Protein AF-K2B3F8-F1 (afdb_monomer)

Foldseek 3Di:
DVVVVVVVCCVVLHPPQKKKKKKKAKALDLVVSVVVLVVVCVVLDDPQKDKDKAWQPCQDDPSIGIIMIMIIGSDDDPVNVVSVVVVVVDPRMDMDIRDPDSD

Secondary structure (DSSP, 8-state):
-HHHHHHHHHHTT-TTTSEEEEEEEEESSHHHHHHHHHHHHHHH--TTEEEEEEEEEEEEETTEEEEEEEEEESS--HHHHHHHHHHTTSTTEEEEES-S---

Radius of gyration: 14.38 Å; Cα contacts (8 Å, |Δi|>4): 153; chains: 1; bounding box: 37×31×35 Å

Sequence (103 aa):
MYEQEITSRKRLNLPPFYKIIKLTYTDPDFEKAKQKAAEAHKKLESKGIEITSAPALISKKHSKYHYNLFIKAKEFDKEIFQRIKDMSADENIRVDIDPLITI

pLDDT: mean 84.64, std 8.16, range [41.91, 91.12]

Solvent-accessible surface area (backbone atoms only — not comparable to full-atom values): 5786 Å² total; per-residue (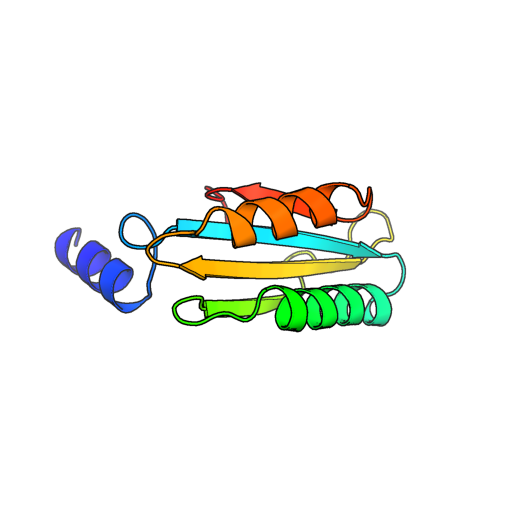Å²): 111,68,68,61,51,54,54,48,29,61,74,67,59,29,68,93,68,16,47,44,36,39,38,36,27,48,25,74,44,59,67,58,16,49,48,54,49,53,54,48,47,66,74,65,66,50,93,76,55,50,77,48,75,46,72,32,88,67,43,65,56,95,77,24,21,32,24,32,33,39,40,32,23,70,71,82,55,71,66,57,54,48,54,52,53,64,52,50,72,41,91,48,38,46,76,37,78,62,64,91,66,95,113

Nearest PDB structures (foldseek):
  7of6-assembly1_f  TM=6.615E-01  e=1.941E-02  Homo sapiens
  7of7-assembly1_f  TM=5.940E-01  e=7.020E-03  Homo sapiens
  7o9m-assembly1_f  TM=5.172E-01  e=3.718E-03  Homo sapiens
  3ce8-assembly1_A  TM=4.661E-01  e=7.972E-03  Shewanella baltica OS155
  8umr-assembly1_B  TM=4.407E-01  e=5.365E-02  synthetic construct

Structure (mmCIF, N/CA/C/O backbone):
data_AF-K2B3F8-F1
#
_entry.id   AF-K2B3F8-F1
#
loop_
_atom_site.group_PDB
_atom_site.id
_atom_site.type_symbol
_atom_site.label_atom_id
_atom_site.label_alt_id
_atom_site.label_comp_id
_atom_site.label_asym_id
_atom_site.label_entity_id
_atom_site.label_seq_id
_atom_site.pdbx_PDB_ins_code
_atom_site.Cartn_x
_atom_site.Cartn_y
_atom_site.Cartn_z
_atom_site.occupancy
_atom_site.B_iso_or_equiv
_atom_site.auth_seq_id
_atom_site.auth_comp_id
_atom_site.auth_asym_id
_atom_site.auth_atom_id
_atom_site.pdbx_PDB_model_num
ATOM 1 N N . MET A 1 1 ? -22.275 19.921 3.686 1.00 69.25 1 MET A N 1
ATOM 2 C CA . MET A 1 1 ? -21.195 19.499 2.765 1.00 69.25 1 MET A CA 1
ATOM 3 C C . MET A 1 1 ? -20.018 18.883 3.528 1.00 69.25 1 MET A C 1
ATOM 5 O O . MET A 1 1 ? -19.738 17.715 3.302 1.00 69.25 1 MET A O 1
ATOM 9 N N . TYR A 1 2 ? -19.419 19.581 4.504 1.00 82.00 2 TYR A N 1
ATOM 10 C CA . TYR A 1 2 ? -18.321 19.045 5.335 1.00 82.00 2 TYR A CA 1
ATOM 11 C C . TYR A 1 2 ? -18.683 17.773 6.131 1.00 82.00 2 TYR A C 1
ATOM 13 O O . TYR A 1 2 ? -17.970 16.776 6.083 1.00 82.00 2 TYR A O 1
ATOM 21 N N . GLU A 1 3 ? -19.832 17.746 6.809 1.00 84.75 3 GLU A N 1
ATOM 22 C CA . GLU A 1 3 ? -20.232 16.584 7.626 1.00 84.75 3 GLU A CA 1
ATOM 23 C C . GLU A 1 3 ? -20.460 15.308 6.798 1.00 84.75 3 GLU A C 1
ATOM 25 O O . GLU A 1 3 ? -20.142 14.199 7.236 1.00 84.75 3 GLU A O 1
ATOM 30 N N . GLN A 1 4 ? -20.963 15.460 5.570 1.00 86.06 4 GLN A N 1
ATOM 31 C CA . GLN A 1 4 ? -21.154 14.356 4.625 1.00 86.06 4 GLN A CA 1
ATOM 32 C C . GLN A 1 4 ? -19.809 13.804 4.139 1.00 86.06 4 GLN A C 1
ATOM 34 O O . GLN A 1 4 ? -19.630 12.587 4.051 1.00 86.06 4 GLN A O 1
ATOM 39 N N . GLU A 1 5 ? -18.848 14.689 3.873 1.00 88.19 5 GLU A N 1
ATOM 40 C CA . GLU A 1 5 ? -17.488 14.325 3.478 1.00 88.19 5 GLU A CA 1
ATOM 41 C C . GLU A 1 5 ? -16.757 13.582 4.609 1.00 88.19 5 GLU A C 1
ATOM 43 O O . GLU A 1 5 ? -16.215 12.498 4.390 1.00 88.19 5 GLU A O 1
ATOM 48 N N . ILE A 1 6 ? -16.811 14.100 5.840 1.00 87.62 6 ILE A N 1
ATOM 49 C CA . ILE A 1 6 ? -16.207 13.466 7.021 1.00 87.62 6 ILE A CA 1
ATOM 50 C C . ILE A 1 6 ? -16.827 12.095 7.302 1.00 87.62 6 ILE A C 1
ATOM 52 O O . ILE A 1 6 ? -16.108 11.122 7.547 1.00 87.62 6 ILE A O 1
ATOM 56 N N . THR A 1 7 ? -18.153 11.982 7.205 1.00 88.62 7 THR A N 1
ATOM 57 C CA . THR A 1 7 ? -18.851 10.700 7.373 1.00 88.62 7 THR A CA 1
ATOM 58 C C . THR A 1 7 ? -18.424 9.693 6.306 1.00 88.62 7 THR A C 1
ATOM 60 O O . THR A 1 7 ? -18.203 8.520 6.611 1.00 88.62 7 THR A O 1
ATOM 63 N N . SER A 1 8 ? -18.248 10.145 5.063 1.00 86.50 8 SER A N 1
ATOM 64 C CA . SER A 1 8 ? -17.788 9.297 3.958 1.00 86.50 8 SER A CA 1
ATOM 65 C C . SER A 1 8 ? -16.345 8.836 4.161 1.00 86.50 8 SER A C 1
ATOM 67 O O . SER A 1 8 ? -16.064 7.649 4.019 1.00 86.50 8 SER A O 1
ATOM 69 N N . ARG A 1 9 ? -15.441 9.727 4.595 1.00 85.75 9 ARG A N 1
ATOM 70 C CA . ARG A 1 9 ? -14.050 9.374 4.933 1.00 85.75 9 ARG A CA 1
ATOM 71 C C . ARG A 1 9 ? -13.965 8.332 6.042 1.00 85.75 9 ARG A C 1
ATOM 73 O O . ARG A 1 9 ? -13.168 7.404 5.940 1.00 85.75 9 ARG A O 1
ATOM 80 N N . LYS A 1 10 ? -14.822 8.445 7.060 1.00 86.50 10 LYS A N 1
ATOM 81 C CA . LYS A 1 10 ? -14.912 7.462 8.146 1.00 86.50 10 LYS A CA 1
ATOM 82 C C . LYS A 1 10 ? -15.397 6.096 7.658 1.00 86.50 10 LYS A C 1
ATOM 84 O O . LYS A 1 10 ? -14.909 5.084 8.140 1.00 86.50 10 LYS A O 1
ATOM 89 N N . ARG A 1 11 ? -16.343 6.062 6.712 1.00 86.62 11 ARG A N 1
ATOM 90 C CA . ARG A 1 11 ? -16.855 4.814 6.113 1.00 86.62 11 ARG A CA 1
ATOM 91 C C . ARG A 1 11 ? -15.857 4.152 5.163 1.00 86.62 11 ARG A C 1
ATOM 93 O O . ARG A 1 11 ? -15.837 2.934 5.074 1.00 86.62 11 ARG A O 1
ATOM 100 N N . LEU A 1 12 ? -15.061 4.948 4.451 1.00 84.62 12 LEU A N 1
ATOM 101 C CA . LEU A 1 12 ? -14.090 4.486 3.451 1.00 84.62 12 LEU A CA 1
ATOM 102 C C . LEU A 1 12 ? -12.681 4.264 4.020 1.00 84.62 12 LEU A C 1
ATOM 104 O O . LEU A 1 12 ? -11.738 4.076 3.247 1.00 84.62 12 LEU A O 1
ATOM 108 N N . ASN A 1 13 ? -12.530 4.316 5.347 1.00 87.50 13 ASN A N 1
ATOM 109 C CA . ASN A 1 13 ? -11.257 4.120 6.038 1.00 87.50 13 ASN A CA 1
ATOM 110 C C . ASN A 1 13 ? -10.156 5.042 5.483 1.00 87.50 13 ASN A C 1
ATOM 112 O O . ASN A 1 13 ? -9.065 4.608 5.116 1.00 87.50 13 ASN A O 1
ATOM 116 N N . LEU A 1 14 ? -10.480 6.334 5.367 1.00 84.56 14 LEU A N 1
ATOM 117 C CA . LEU A 1 14 ? -9.581 7.380 4.878 1.00 84.56 14 LEU A CA 1
ATOM 118 C C . LEU A 1 14 ? -9.057 8.260 6.029 1.00 84.56 14 LEU A C 1
ATOM 120 O O . LEU A 1 14 ? -9.689 8.336 7.092 1.00 84.56 14 LEU A O 1
ATOM 124 N N . PRO A 1 15 ? -7.938 8.980 5.818 1.00 83.69 15 PRO A N 1
ATOM 125 C CA . PRO A 1 15 ? -7.458 9.991 6.751 1.00 83.69 15 PRO A CA 1
ATOM 126 C C . PRO A 1 15 ? -8.552 11.021 7.079 1.00 83.69 15 PRO A C 1
ATOM 128 O O . PRO A 1 15 ? -9.330 11.376 6.187 1.00 83.69 15 PRO A O 1
ATOM 131 N N . PRO A 1 16 ? -8.651 11.506 8.333 1.00 84.00 16 PRO A N 1
ATOM 132 C CA . PRO A 1 16 ? -7.732 11.286 9.462 1.00 84.00 16 PRO A CA 1
ATOM 133 C C . PRO A 1 16 ? -8.018 10.025 10.306 1.00 84.00 16 PRO A C 1
ATOM 135 O O . PRO A 1 16 ? -7.350 9.805 11.310 1.00 84.00 16 PRO A O 1
ATOM 138 N N . PHE A 1 17 ? -9.019 9.208 9.954 1.00 87.38 17 PHE A N 1
ATOM 139 C CA . PHE A 1 17 ? -9.447 8.061 10.776 1.00 87.38 17 PHE A CA 1
ATOM 140 C C . PHE A 1 17 ? -8.555 6.826 10.624 1.00 87.38 17 PHE A C 1
ATOM 142 O O . PHE A 1 17 ? -8.507 5.981 11.515 1.00 87.38 17 PHE A O 1
ATOM 149 N N . TYR A 1 18 ? -7.908 6.713 9.470 1.00 89.06 18 TYR A N 1
ATOM 150 C CA . TYR A 1 18 ? -6.974 5.656 9.113 1.00 89.06 18 TYR A CA 1
ATOM 151 C C . TYR A 1 18 ? -5.726 6.301 8.522 1.00 89.06 18 TYR A C 1
ATOM 153 O O . TYR A 1 18 ? -5.812 7.331 7.849 1.00 89.06 18 TYR A O 1
ATOM 161 N N . LYS A 1 19 ? -4.579 5.670 8.748 1.00 88.06 19 LYS A N 1
ATOM 162 C CA . LYS A 1 19 ? -3.309 6.027 8.122 1.00 88.06 19 LYS A CA 1
ATOM 163 C C . LYS A 1 19 ? -3.141 5.244 6.832 1.00 88.06 19 LYS A C 1
ATOM 165 O O . LYS A 1 19 ? -3.576 4.092 6.747 1.00 88.06 19 LYS A O 1
ATOM 170 N N . ILE A 1 20 ? -2.512 5.864 5.839 1.00 89.88 20 ILE A N 1
ATOM 171 C CA . ILE A 1 20 ? -2.289 5.246 4.532 1.00 89.88 20 ILE A CA 1
ATOM 172 C C . ILE A 1 20 ? -0.799 5.272 4.217 1.00 89.88 20 ILE A C 1
ATOM 174 O O . ILE A 1 20 ? -0.155 6.311 4.304 1.00 89.88 20 ILE A O 1
ATOM 178 N N . ILE A 1 21 ? -0.265 4.129 3.801 1.00 89.44 21 ILE A N 1
ATOM 179 C CA . ILE A 1 21 ? 1.082 4.018 3.248 1.00 89.44 21 ILE A CA 1
ATOM 180 C C . ILE A 1 21 ? 0.954 3.551 1.802 1.00 89.44 21 ILE A C 1
ATOM 182 O O . ILE A 1 21 ? 0.260 2.575 1.512 1.00 89.44 21 ILE A O 1
ATOM 186 N N . LYS A 1 22 ? 1.612 4.256 0.885 1.00 90.75 22 LYS A N 1
ATOM 187 C CA . LYS A 1 22 ? 1.699 3.894 -0.530 1.00 90.75 22 LYS A CA 1
ATOM 188 C C . LYS A 1 22 ? 3.105 3.381 -0.815 1.00 90.75 22 LYS A C 1
ATOM 190 O O . LYS A 1 22 ? 4.085 4.101 -0.657 1.00 90.75 22 LYS A O 1
ATOM 195 N N . LEU A 1 23 ? 3.196 2.144 -1.280 1.00 89.38 23 LEU A N 1
ATOM 196 C CA . LEU A 1 23 ? 4.412 1.563 -1.836 1.00 89.38 23 LEU A CA 1
ATOM 197 C C . LEU A 1 23 ? 4.293 1.568 -3.357 1.00 89.38 23 LEU A C 1
ATOM 199 O O . LEU A 1 23 ? 3.297 1.107 -3.902 1.00 89.38 23 LEU A O 1
ATOM 203 N N . THR A 1 24 ? 5.292 2.098 -4.051 1.00 90.31 24 THR A N 1
ATOM 204 C CA . THR A 1 24 ? 5.345 2.106 -5.516 1.00 90.31 24 THR A CA 1
ATOM 205 C C . THR A 1 24 ? 6.495 1.225 -5.971 1.00 90.31 24 THR A C 1
ATOM 207 O O . THR A 1 24 ? 7.656 1.569 -5.762 1.00 90.31 24 THR A O 1
ATOM 210 N N . TYR A 1 25 ? 6.166 0.112 -6.614 1.00 89.75 25 TYR A N 1
ATOM 211 C CA . TYR A 1 25 ? 7.113 -0.805 -7.231 1.00 89.75 25 TYR A CA 1
ATOM 212 C C . TYR A 1 25 ? 7.370 -0.365 -8.661 1.00 89.75 25 TYR A C 1
ATOM 214 O O . TYR A 1 25 ? 6.426 -0.110 -9.415 1.00 89.75 25 TYR A O 1
ATOM 222 N N . THR A 1 26 ? 8.643 -0.272 -9.030 1.00 89.12 26 THR A N 1
ATOM 223 C CA . THR A 1 26 ? 9.051 0.126 -10.374 1.00 89.12 26 THR A CA 1
ATOM 224 C C . THR A 1 26 ? 9.872 -0.962 -11.040 1.00 89.12 26 THR A C 1
ATOM 226 O O . THR A 1 26 ? 10.826 -1.463 -10.457 1.00 89.12 26 THR A O 1
ATOM 229 N N . ASP A 1 27 ? 9.506 -1.354 -12.256 1.00 89.31 27 ASP A N 1
ATOM 230 C CA . ASP A 1 27 ? 10.238 -2.388 -12.995 1.00 89.31 27 ASP A CA 1
ATOM 231 C C . ASP A 1 27 ? 10.048 -2.197 -14.509 1.00 89.31 27 ASP A C 1
ATOM 233 O O . ASP A 1 27 ? 8.966 -1.786 -14.930 1.00 89.31 27 ASP A O 1
ATOM 237 N N . PRO A 1 28 ? 11.057 -2.450 -15.362 1.00 88.19 28 PRO A N 1
ATOM 238 C CA . PRO A 1 28 ? 10.876 -2.435 -16.817 1.00 88.19 28 PRO A CA 1
ATOM 239 C C . PRO A 1 28 ? 9.822 -3.430 -17.323 1.00 88.19 28 PRO A C 1
ATOM 241 O O . PRO A 1 28 ? 9.257 -3.219 -18.396 1.00 88.19 28 PRO A O 1
ATOM 244 N N . ASP A 1 29 ? 9.551 -4.489 -16.557 1.00 88.69 29 ASP A N 1
ATOM 245 C CA . ASP A 1 29 ? 8.544 -5.502 -16.853 1.00 88.69 29 ASP A CA 1
ATOM 246 C C . ASP A 1 29 ? 7.324 -5.346 -15.930 1.00 88.69 29 ASP A C 1
ATOM 248 O O . ASP A 1 29 ? 7.427 -5.351 -14.700 1.00 88.69 29 ASP A O 1
ATOM 252 N N . PHE A 1 30 ? 6.144 -5.215 -16.535 1.00 86.75 30 PHE A N 1
ATOM 253 C CA . PHE A 1 30 ? 4.888 -5.041 -15.813 1.00 86.75 30 PHE A CA 1
ATOM 254 C C . PHE A 1 30 ? 4.569 -6.225 -14.891 1.00 86.75 30 PHE A C 1
ATOM 256 O O . PHE A 1 30 ? 4.161 -6.018 -13.745 1.00 86.75 30 PHE A O 1
ATOM 263 N N . GLU A 1 31 ? 4.776 -7.460 -15.357 1.00 89.25 31 GLU A N 1
ATOM 264 C CA . GLU A 1 31 ? 4.442 -8.649 -14.570 1.00 89.25 31 GLU A CA 1
ATOM 265 C C . GLU A 1 31 ? 5.380 -8.789 -13.371 1.00 89.25 31 GLU A C 1
ATOM 267 O O . GLU A 1 31 ? 4.933 -9.164 -12.287 1.00 89.25 31 GLU A O 1
ATOM 272 N N . LYS A 1 32 ? 6.648 -8.375 -13.506 1.00 89.12 32 LYS A N 1
ATOM 273 C CA . LYS A 1 32 ? 7.592 -8.327 -12.378 1.00 89.12 32 LYS A CA 1
ATOM 274 C C . LYS A 1 32 ? 7.193 -7.286 -11.337 1.00 89.12 32 LYS A C 1
ATOM 276 O O . LYS A 1 32 ? 7.212 -7.587 -10.144 1.00 89.12 32 LYS A O 1
ATOM 281 N N . ALA A 1 33 ? 6.794 -6.083 -11.759 1.00 87.62 33 ALA A N 1
ATOM 282 C CA . ALA A 1 33 ? 6.312 -5.052 -10.834 1.00 87.62 33 ALA A CA 1
ATOM 283 C C . ALA A 1 33 ? 5.072 -5.530 -10.056 1.00 87.62 33 ALA A C 1
ATOM 285 O O . ALA A 1 33 ? 4.990 -5.373 -8.835 1.00 87.62 33 ALA A O 1
ATOM 286 N N . LYS A 1 34 ? 4.133 -6.172 -10.757 1.00 90.06 34 LYS A N 1
ATOM 287 C CA . LYS A 1 34 ? 2.924 -6.761 -10.173 1.00 90.06 34 LYS A CA 1
ATOM 288 C C . LYS A 1 34 ? 3.242 -7.921 -9.224 1.00 90.06 34 LYS A C 1
ATOM 290 O O . LYS A 1 34 ? 2.663 -7.982 -8.141 1.00 90.06 34 LYS A O 1
ATOM 295 N N . GLN A 1 35 ? 4.167 -8.814 -9.585 1.00 90.62 35 GLN A N 1
ATOM 296 C CA . GLN A 1 35 ? 4.614 -9.909 -8.716 1.00 90.62 35 GLN A CA 1
ATOM 297 C C . GLN A 1 35 ? 5.229 -9.386 -7.420 1.00 90.62 35 GLN A C 1
ATOM 299 O O . GLN A 1 35 ? 4.812 -9.814 -6.347 1.00 90.62 35 GLN A O 1
ATOM 304 N N . LYS A 1 36 ? 6.140 -8.406 -7.496 1.00 88.69 36 LYS A N 1
ATOM 305 C CA . LYS A 1 36 ? 6.742 -7.781 -6.306 1.00 88.69 36 LYS A CA 1
ATOM 306 C C . LYS A 1 36 ? 5.680 -7.179 -5.383 1.00 88.69 36 LYS A C 1
ATOM 308 O O . LYS A 1 36 ? 5.734 -7.375 -4.170 1.00 88.69 36 LYS A O 1
ATOM 313 N N . ALA A 1 37 ? 4.674 -6.508 -5.946 1.00 88.75 37 ALA A N 1
ATOM 314 C CA . ALA A 1 37 ? 3.552 -5.980 -5.172 1.00 88.75 37 ALA A CA 1
ATOM 315 C C . ALA A 1 37 ? 2.688 -7.091 -4.538 1.00 88.75 37 ALA A C 1
ATOM 317 O O . ALA A 1 37 ? 2.218 -6.941 -3.411 1.00 88.75 37 ALA A O 1
ATOM 318 N N . ALA A 1 38 ? 2.497 -8.223 -5.221 1.00 89.19 38 ALA A N 1
ATOM 319 C CA . ALA A 1 38 ? 1.770 -9.372 -4.680 1.00 89.19 38 ALA A CA 1
ATOM 320 C C . ALA A 1 38 ? 2.549 -10.093 -3.563 1.00 89.19 38 ALA A C 1
ATOM 322 O O . ALA A 1 38 ? 1.963 -10.522 -2.570 1.00 89.19 38 ALA A O 1
ATOM 323 N N . GLU A 1 39 ? 3.871 -10.205 -3.682 1.00 90.56 39 GLU A N 1
ATOM 324 C CA . GLU A 1 39 ? 4.732 -10.723 -2.614 1.00 90.56 39 GLU A CA 1
ATOM 325 C C . GLU A 1 39 ? 4.707 -9.814 -1.386 1.00 90.56 39 GLU A C 1
ATOM 327 O O . GLU A 1 39 ? 4.599 -10.288 -0.255 1.00 90.56 39 GLU A O 1
ATOM 332 N N . ALA A 1 40 ? 4.763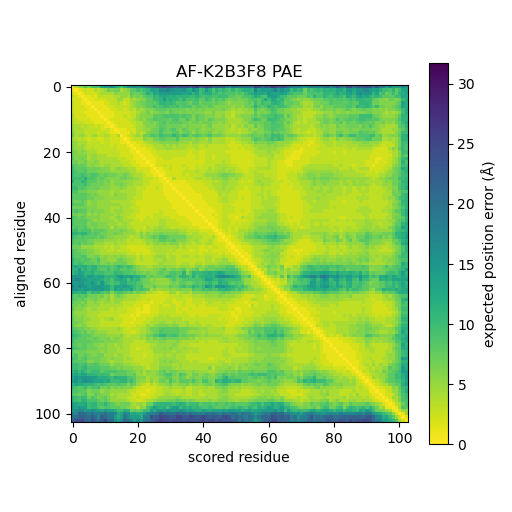 -8.502 -1.611 1.00 88.56 40 ALA A N 1
ATOM 333 C CA . ALA A 1 40 ? 4.630 -7.497 -0.570 1.00 88.56 40 ALA A CA 1
ATOM 334 C C . ALA A 1 40 ? 3.294 -7.596 0.166 1.00 88.56 40 ALA A C 1
ATOM 336 O O . ALA A 1 40 ? 3.273 -7.549 1.393 1.00 88.56 40 ALA A O 1
ATOM 337 N N . HIS A 1 41 ? 2.200 -7.804 -0.573 1.00 90.12 41 HIS A N 1
ATOM 338 C CA . HIS A 1 41 ? 0.880 -8.040 0.004 1.00 90.12 41 HIS A CA 1
ATOM 339 C C . HIS A 1 41 ? 0.936 -9.194 1.009 1.00 90.12 41 HIS A C 1
ATOM 341 O O . HIS A 1 41 ? 0.592 -9.001 2.169 1.00 90.12 41 HIS A O 1
ATOM 347 N N . LYS A 1 42 ? 1.460 -10.359 0.608 1.00 89.00 42 LYS A N 1
ATOM 348 C CA . LYS A 1 42 ? 1.563 -11.530 1.495 1.00 89.00 42 LYS A CA 1
ATOM 349 C C . LYS A 1 42 ? 2.447 -11.279 2.720 1.00 89.00 42 LYS A C 1
ATOM 351 O O . LYS A 1 42 ? 2.149 -11.770 3.801 1.00 89.00 42 LYS A O 1
ATOM 356 N N . LYS A 1 43 ? 3.539 -10.521 2.573 1.00 87.31 43 LYS A N 1
ATOM 357 C CA . LYS A 1 43 ? 4.455 -10.198 3.687 1.00 87.31 43 LYS A CA 1
ATOM 358 C C . LYS A 1 43 ? 3.857 -9.215 4.692 1.00 87.31 43 LYS A C 1
ATOM 360 O O . LYS A 1 43 ? 4.263 -9.211 5.855 1.00 87.31 43 LYS A O 1
ATOM 365 N N . LEU A 1 44 ? 2.953 -8.354 4.239 1.00 86.31 44 LEU A N 1
ATOM 366 C CA . LEU A 1 44 ? 2.356 -7.287 5.041 1.00 86.31 44 LEU A CA 1
ATOM 367 C C . LEU A 1 44 ? 0.939 -7.629 5.505 1.00 86.31 44 LEU A C 1
ATOM 369 O O . LEU A 1 44 ? 0.375 -6.879 6.297 1.00 86.31 44 LEU A O 1
ATOM 373 N N . GLU A 1 45 ? 0.384 -8.755 5.053 1.00 87.56 45 GLU A N 1
ATOM 374 C CA . GLU A 1 45 ? -0.905 -9.263 5.503 1.00 87.56 45 GLU A CA 1
ATOM 375 C C . GLU A 1 45 ? -0.877 -9.478 7.022 1.00 87.56 45 GLU A C 1
ATOM 377 O O . GLU A 1 45 ? -0.074 -10.239 7.566 1.00 87.56 45 GLU A O 1
ATOM 382 N N . SER A 1 46 ? -1.740 -8.744 7.718 1.00 87.19 46 SER A N 1
ATOM 383 C CA . SER A 1 46 ? -1.909 -8.827 9.163 1.00 87.19 46 SER A CA 1
ATOM 384 C C . SER A 1 46 ? -3.316 -8.375 9.544 1.00 87.19 46 SER A C 1
ATOM 386 O O . SER A 1 46 ? -4.005 -7.678 8.793 1.00 87.19 46 SER A O 1
ATOM 388 N N . LYS A 1 47 ? -3.764 -8.777 10.733 1.00 83.81 47 LYS A N 1
ATOM 389 C CA . LYS A 1 47 ? -5.108 -8.476 11.225 1.00 83.81 47 LYS A CA 1
ATOM 390 C C . LYS A 1 47 ? -5.267 -6.965 11.428 1.00 83.81 47 LYS A C 1
ATOM 392 O O . LYS A 1 47 ? -4.494 -6.352 12.150 1.00 83.81 47 LYS A O 1
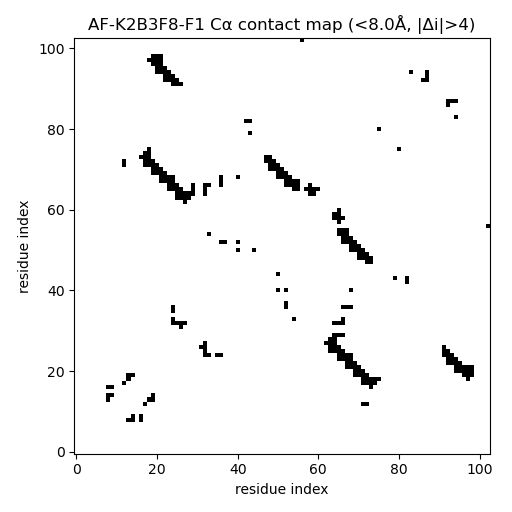ATOM 397 N N . GLY A 1 48 ? -6.309 -6.382 10.833 1.00 83.75 48 GLY A N 1
ATOM 398 C CA . GLY A 1 48 ? -6.610 -4.950 10.969 1.00 83.75 48 GLY A CA 1
ATOM 399 C C . GLY A 1 48 ? -5.937 -4.043 9.933 1.00 83.75 48 GLY A C 1
ATOM 400 O O . GLY A 1 48 ? -6.096 -2.825 10.021 1.00 83.75 48 GLY A O 1
ATOM 401 N N . ILE A 1 49 ? -5.244 -4.624 8.948 1.00 89.00 49 ILE A N 1
ATOM 402 C CA . ILE A 1 49 ? -4.688 -3.913 7.795 1.00 89.00 49 ILE A CA 1
ATOM 403 C C . ILE A 1 49 ? -5.505 -4.243 6.547 1.00 89.00 49 ILE A C 1
ATOM 405 O O . ILE A 1 49 ? -5.770 -5.405 6.250 1.00 89.00 49 ILE A O 1
ATOM 409 N N . GLU A 1 50 ? -5.853 -3.218 5.783 1.00 89.56 50 GLU A N 1
ATOM 410 C CA . GLU A 1 50 ? -6.410 -3.344 4.443 1.00 89.56 50 GLU A CA 1
ATOM 411 C C . GLU A 1 50 ? -5.317 -3.067 3.414 1.00 89.56 50 GLU A C 1
ATOM 413 O O . GLU A 1 50 ? -4.723 -1.988 3.394 1.00 89.56 50 GLU A O 1
ATOM 418 N N . ILE A 1 51 ? -5.057 -4.038 2.541 1.00 90.69 51 ILE A N 1
ATOM 419 C CA . ILE A 1 51 ? -4.052 -3.921 1.486 1.00 90.69 51 ILE A CA 1
ATOM 420 C C . ILE A 1 51 ? -4.762 -3.940 0.135 1.00 90.69 51 ILE A C 1
ATOM 422 O O . ILE A 1 51 ? -5.546 -4.835 -0.165 1.00 90.69 51 ILE A O 1
ATOM 426 N N . THR A 1 52 ? -4.499 -2.942 -0.704 1.00 89.75 52 THR A N 1
ATOM 427 C CA . THR A 1 52 ? -5.033 -2.855 -2.067 1.00 89.75 52 THR A CA 1
ATOM 428 C C . THR A 1 52 ? -3.895 -2.639 -3.044 1.00 89.75 52 THR A C 1
ATOM 430 O O . THR A 1 52 ? -3.086 -1.734 -2.875 1.00 89.75 52 THR A O 1
ATOM 433 N N . SER A 1 53 ? -3.835 -3.451 -4.093 1.00 89.38 53 SER A N 1
ATOM 434 C CA . SER A 1 53 ? -2.793 -3.365 -5.115 1.00 89.38 53 SER A CA 1
ATOM 435 C C . SER A 1 53 ? -3.415 -2.936 -6.441 1.00 89.38 53 SER A C 1
ATOM 437 O O . SER A 1 53 ? -4.424 -3.516 -6.842 1.00 89.38 53 SER A O 1
ATOM 439 N N . ALA A 1 54 ? -2.836 -1.949 -7.116 1.00 87.81 54 ALA A N 1
ATOM 440 C CA . ALA A 1 54 ? -3.333 -1.451 -8.393 1.00 87.81 54 ALA A CA 1
ATOM 441 C C . ALA A 1 54 ? -2.181 -0.907 -9.250 1.00 87.81 54 ALA A C 1
ATOM 443 O O . ALA A 1 54 ? -1.217 -0.369 -8.701 1.00 87.81 54 ALA A O 1
ATOM 444 N N . PRO A 1 55 ? -2.270 -0.983 -10.589 1.00 85.38 55 PRO A N 1
ATOM 445 C CA . PRO A 1 55 ? -1.342 -0.251 -11.443 1.00 85.38 55 PRO A CA 1
ATOM 446 C C . PRO A 1 55 ? -1.407 1.249 -11.123 1.00 85.38 55 PRO A C 1
ATOM 448 O O . PRO A 1 55 ? -2.464 1.775 -10.765 1.00 85.38 55 PRO A O 1
ATOM 451 N N . ALA A 1 56 ? -0.278 1.948 -11.231 1.00 82.38 56 ALA A N 1
ATOM 452 C CA . ALA A 1 56 ? -0.284 3.397 -11.086 1.00 82.38 56 ALA A CA 1
ATOM 453 C C . ALA A 1 56 ? -1.108 4.047 -12.209 1.00 82.38 56 ALA A C 1
ATOM 455 O O . ALA A 1 56 ? -1.156 3.526 -13.325 1.00 82.38 56 ALA A O 1
ATOM 456 N N . LEU A 1 57 ? -1.716 5.204 -11.919 1.00 76.12 57 LEU A N 1
ATOM 457 C CA . LEU A 1 57 ? -2.511 5.966 -12.889 1.00 76.12 57 LEU A CA 1
ATOM 458 C C . LEU A 1 57 ? -1.702 6.252 -14.163 1.00 76.12 57 LEU A C 1
ATOM 460 O O . LEU A 1 57 ? -2.184 6.062 -15.276 1.00 76.12 57 LEU A O 1
ATOM 464 N N . ILE A 1 58 ? -0.433 6.631 -13.984 1.00 76.75 58 ILE A N 1
ATOM 465 C CA . ILE A 1 58 ? 0.575 6.624 -15.045 1.00 76.75 58 ILE A CA 1
ATOM 466 C C . ILE A 1 58 ? 1.304 5.284 -14.973 1.00 76.75 58 ILE A C 1
ATOM 468 O O . ILE A 1 58 ? 2.285 5.123 -14.245 1.00 76.75 58 ILE A O 1
ATOM 472 N N . SER A 1 59 ? 0.803 4.311 -15.729 1.00 74.69 59 SER A N 1
ATOM 473 C CA . SER A 1 59 ? 1.277 2.926 -15.679 1.00 74.69 59 SER A CA 1
ATOM 474 C C . SER A 1 59 ? 2.721 2.756 -16.150 1.00 74.69 59 SER A C 1
ATOM 476 O O . SER A 1 59 ? 3.392 1.844 -15.672 1.00 74.69 59 SER A O 1
ATOM 478 N N . LYS A 1 60 ? 3.228 3.632 -17.032 1.00 80.12 60 LYS A N 1
ATOM 479 C CA . LYS A 1 60 ? 4.607 3.606 -17.544 1.00 80.12 60 LYS A CA 1
ATOM 480 C C . LYS A 1 60 ? 5.211 5.007 -17.601 1.00 80.12 60 LYS A C 1
ATOM 482 O O . LYS A 1 60 ? 4.673 5.893 -18.261 1.00 80.12 60 LYS A O 1
ATOM 487 N N . LYS A 1 61 ? 6.369 5.196 -16.967 1.00 79.75 61 LYS A N 1
ATOM 488 C CA . LYS A 1 61 ? 7.144 6.444 -17.005 1.00 79.75 61 LYS A CA 1
ATOM 489 C C . LYS A 1 61 ? 8.632 6.108 -17.116 1.00 79.75 61 LYS A C 1
ATOM 491 O O . LYS A 1 61 ? 9.107 5.194 -16.454 1.00 79.75 61 LYS A O 1
ATOM 496 N N . HIS A 1 62 ? 9.370 6.808 -17.981 1.00 80.75 62 HIS A N 1
ATOM 497 C CA . HIS A 1 62 ? 10.800 6.542 -18.238 1.00 80.75 62 HIS A CA 1
ATOM 498 C C . HIS A 1 62 ? 11.124 5.054 -18.490 1.00 80.75 62 HIS A C 1
ATOM 500 O O . HIS A 1 62 ? 12.072 4.509 -17.932 1.00 80.75 62 HIS A O 1
ATOM 506 N N . SER A 1 63 ? 10.305 4.378 -19.303 1.00 82.19 63 SER A N 1
ATOM 507 C CA . SER A 1 63 ? 10.455 2.949 -19.630 1.00 82.19 63 SER A CA 1
ATOM 508 C C . SER A 1 63 ? 10.327 1.966 -18.457 1.00 82.19 63 SER A C 1
ATOM 510 O O . SER A 1 63 ? 10.569 0.780 -18.654 1.00 82.19 63 SER A O 1
ATOM 512 N N . LYS A 1 64 ? 9.888 2.416 -17.275 1.00 85.00 64 LYS A N 1
ATOM 513 C CA . LYS A 1 64 ? 9.547 1.557 -16.136 1.00 85.00 64 LYS A CA 1
ATOM 514 C C . LYS A 1 64 ? 8.040 1.574 -15.896 1.00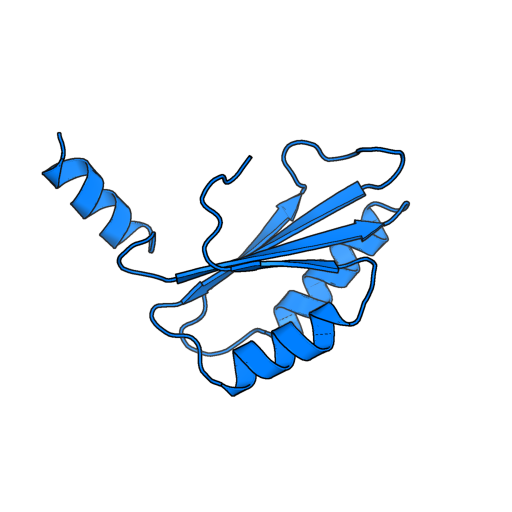 85.00 64 LYS A C 1
ATOM 516 O O . LYS A 1 64 ? 7.398 2.621 -16.006 1.00 85.00 64 LYS A O 1
ATOM 521 N N . TYR A 1 65 ? 7.481 0.414 -15.586 1.00 87.44 65 TYR A N 1
ATOM 522 C CA . TYR A 1 65 ? 6.118 0.276 -15.103 1.00 87.44 65 TYR A CA 1
ATOM 523 C C . TYR A 1 65 ? 6.051 0.593 -13.621 1.00 87.44 65 TYR A C 1
ATOM 525 O O . TYR A 1 65 ? 6.961 0.251 -12.871 1.00 87.44 65 TYR A O 1
ATOM 533 N N . HIS A 1 66 ? 4.966 1.241 -13.217 1.00 87.56 66 HIS A N 1
ATOM 534 C CA . HIS A 1 66 ? 4.708 1.611 -11.835 1.00 87.56 66 HIS A CA 1
ATOM 535 C C . HIS A 1 66 ? 3.494 0.841 -11.326 1.00 87.56 66 HIS A C 1
ATOM 537 O O . HIS A 1 66 ? 2.404 0.922 -11.898 1.00 87.56 66 HIS A O 1
ATOM 543 N N . TYR A 1 67 ? 3.679 0.110 -10.233 1.00 90.50 67 TYR A N 1
ATOM 544 C CA . TYR A 1 67 ? 2.618 -0.639 -9.581 1.00 90.50 67 TYR A CA 1
ATOM 545 C C . TYR A 1 67 ? 2.514 -0.213 -8.121 1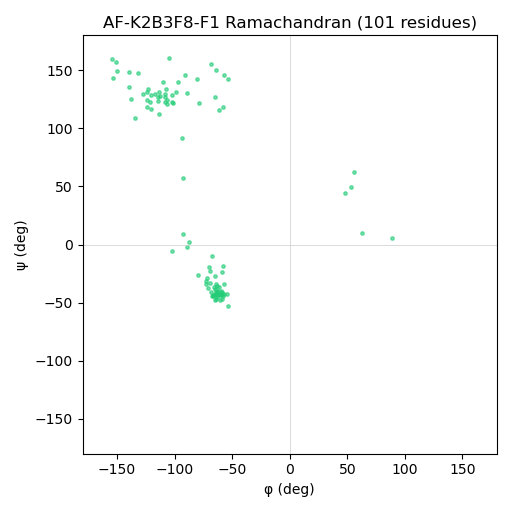.00 90.50 67 TYR A C 1
ATOM 547 O O . TYR A 1 67 ? 3.497 -0.253 -7.382 1.00 90.50 67 TYR A O 1
ATOM 555 N N . ASN A 1 68 ? 1.328 0.220 -7.708 1.00 91.12 68 ASN A N 1
ATOM 556 C CA . ASN A 1 68 ? 1.086 0.736 -6.372 1.00 91.12 68 ASN A CA 1
ATOM 557 C C . ASN A 1 68 ? 0.510 -0.355 -5.467 1.00 91.12 68 ASN A C 1
ATOM 559 O O . ASN A 1 68 ? -0.378 -1.116 -5.855 1.00 91.12 68 ASN A O 1
ATOM 563 N N . LEU A 1 69 ? 0.973 -0.371 -4.225 1.00 91.06 69 LEU A N 1
ATOM 564 C CA . LEU A 1 69 ? 0.377 -1.099 -3.119 1.00 91.06 69 LEU A CA 1
ATOM 565 C C . LEU A 1 69 ? 0.007 -0.085 -2.039 1.00 91.06 69 LEU A C 1
ATOM 567 O O . LEU A 1 69 ? 0.865 0.602 -1.492 1.00 91.06 69 LEU A O 1
ATOM 571 N N . PHE A 1 70 ? -1.280 0.025 -1.759 1.00 90.62 70 PHE A N 1
ATOM 572 C CA . PHE A 1 70 ? -1.824 0.866 -0.709 1.00 90.62 70 PHE A CA 1
ATOM 573 C C . PHE A 1 70 ? -2.097 0.015 0.515 1.00 90.62 70 PHE A C 1
ATOM 575 O O . PHE A 1 70 ? -2.736 -1.029 0.420 1.00 90.62 70 PHE A O 1
ATOM 582 N N . ILE A 1 71 ? -1.634 0.492 1.657 1.00 90.38 71 ILE A N 1
ATOM 583 C CA . ILE A 1 71 ? -1.779 -0.164 2.944 1.00 90.38 71 ILE A CA 1
ATOM 584 C C . ILE A 1 71 ? -2.521 0.814 3.839 1.00 90.38 71 ILE A C 1
ATOM 586 O O . ILE A 1 71 ? -2.073 1.947 4.015 1.00 90.38 71 ILE A O 1
ATOM 590 N N . LYS A 1 72 ? -3.658 0.394 4.385 1.00 91.00 72 LYS A N 1
ATOM 591 C CA . LYS A 1 72 ? -4.479 1.209 5.276 1.00 91.00 72 LYS A CA 1
ATOM 592 C C . LYS A 1 72 ? -4.669 0.492 6.597 1.00 91.00 72 LYS A C 1
ATOM 594 O O . LYS A 1 72 ? -5.009 -0.685 6.620 1.00 91.00 72 LYS A O 1
ATOM 599 N N . ALA A 1 73 ? -4.496 1.208 7.694 1.00 89.94 73 ALA A N 1
ATOM 600 C CA . ALA A 1 73 ? -4.790 0.697 9.026 1.00 89.94 73 ALA A CA 1
ATOM 601 C C . ALA A 1 73 ? -5.191 1.855 9.943 1.00 89.94 73 ALA A C 1
ATOM 603 O O . ALA A 1 73 ? -4.847 3.009 9.681 1.00 89.94 73 ALA A O 1
ATOM 604 N N . LYS A 1 74 ? -5.920 1.564 11.025 1.00 87.69 74 LYS A N 1
ATOM 605 C CA . LYS A 1 74 ? -6.168 2.575 12.070 1.00 87.69 74 LYS A CA 1
ATOM 606 C C . LYS A 1 74 ? -4.856 2.985 12.727 1.00 87.69 74 LYS A C 1
ATOM 608 O O . LYS A 1 74 ? -4.572 4.168 12.886 1.00 87.69 74 LYS A O 1
ATOM 613 N N . GLU A 1 75 ? -4.049 1.983 13.046 1.00 85.50 75 GLU A N 1
ATOM 614 C CA . GLU A 1 75 ? -2.726 2.121 13.629 1.00 85.50 75 GLU A CA 1
ATOM 615 C C . GLU A 1 75 ? -1.797 1.096 12.982 1.00 85.50 75 GLU A C 1
ATOM 617 O O . GLU A 1 75 ? -2.230 0.023 12.565 1.00 85.50 75 GLU A O 1
ATOM 622 N N . PHE A 1 76 ? -0.525 1.458 12.865 1.00 84.62 76 PHE A N 1
ATOM 623 C CA . PHE A 1 76 ? 0.512 0.584 12.337 1.00 84.62 76 PHE A CA 1
ATOM 624 C C . PHE A 1 76 ? 1.413 0.150 13.485 1.00 84.62 76 PHE A C 1
ATOM 626 O O . PHE A 1 76 ? 2.019 0.992 14.153 1.00 84.62 76 PHE A O 1
ATOM 633 N N . ASP A 1 77 ? 1.526 -1.158 13.682 1.00 86.25 77 ASP A N 1
ATOM 634 C CA . ASP A 1 77 ? 2.458 -1.731 14.644 1.00 86.25 77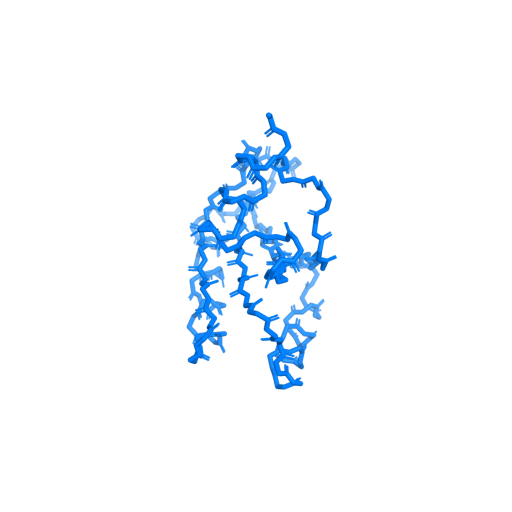 ASP A CA 1
ATOM 635 C C . ASP A 1 77 ? 3.911 -1.525 14.203 1.00 86.25 77 ASP A C 1
ATOM 637 O O . ASP A 1 77 ? 4.233 -1.415 13.013 1.00 86.25 77 ASP A O 1
ATOM 641 N N . LYS A 1 78 ? 4.823 -1.530 15.181 1.00 86.12 78 LYS A N 1
ATOM 642 C CA . LYS A 1 78 ? 6.267 -1.387 14.933 1.00 86.12 78 LYS A CA 1
ATOM 643 C C . LYS A 1 78 ? 6.806 -2.456 13.978 1.00 86.12 78 LYS A C 1
ATOM 645 O O . LYS A 1 78 ? 7.687 -2.156 13.180 1.00 86.12 78 LYS A O 1
ATOM 650 N N . GLU A 1 79 ? 6.264 -3.673 14.026 1.00 86.12 79 GLU A N 1
ATOM 651 C CA . GLU A 1 79 ? 6.668 -4.762 13.130 1.00 86.12 79 GLU A CA 1
ATOM 652 C C . GLU A 1 79 ? 6.350 -4.458 11.663 1.00 86.12 79 GLU A C 1
ATOM 654 O O . GLU A 1 79 ? 7.169 -4.728 10.789 1.00 86.12 79 GLU A O 1
ATOM 659 N N . ILE A 1 80 ? 5.192 -3.852 11.380 1.00 85.31 80 ILE A N 1
ATOM 660 C CA . ILE A 1 80 ? 4.796 -3.482 10.014 1.00 85.31 80 ILE A CA 1
ATOM 661 C C . ILE A 1 80 ? 5.706 -2.374 9.495 1.00 85.31 80 ILE A C 1
ATOM 663 O O . ILE A 1 80 ? 6.202 -2.464 8.374 1.00 85.31 80 ILE A O 1
ATOM 667 N N . PHE A 1 81 ? 5.986 -1.364 10.323 1.00 84.50 81 PHE A N 1
ATOM 668 C CA . PHE A 1 81 ? 6.951 -0.324 9.974 1.00 84.50 81 PHE A CA 1
ATOM 669 C C . PHE A 1 81 ? 8.341 -0.893 9.700 1.00 84.50 81 PHE A C 1
ATOM 671 O O . PHE A 1 81 ? 8.984 -0.465 8.744 1.00 84.50 81 PHE A O 1
ATOM 678 N N . GLN A 1 82 ? 8.793 -1.868 10.493 1.00 86.06 82 GLN A N 1
ATOM 679 C CA . GLN A 1 82 ? 10.078 -2.521 10.267 1.00 86.06 82 GLN A CA 1
ATOM 680 C C . GL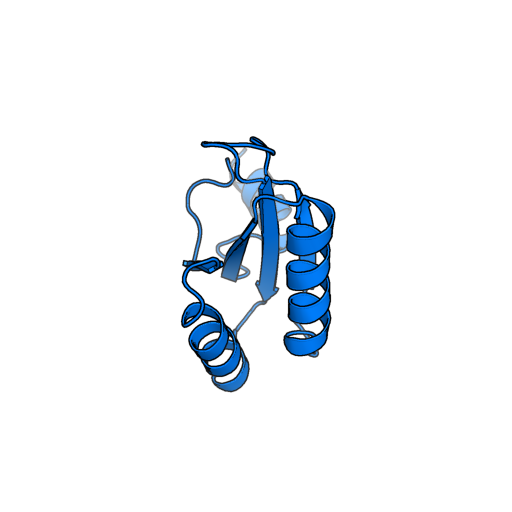N A 1 82 ? 10.083 -3.287 8.940 1.00 86.06 82 GLN A C 1
ATOM 682 O O . GLN A 1 82 ? 10.976 -3.065 8.131 1.00 86.06 82 GLN A O 1
ATOM 687 N N . ARG A 1 83 ? 9.041 -4.079 8.647 1.00 87.12 83 ARG A N 1
ATOM 688 C CA . ARG A 1 83 ? 8.907 -4.775 7.354 1.00 87.12 83 ARG A CA 1
ATOM 689 C C . ARG A 1 83 ?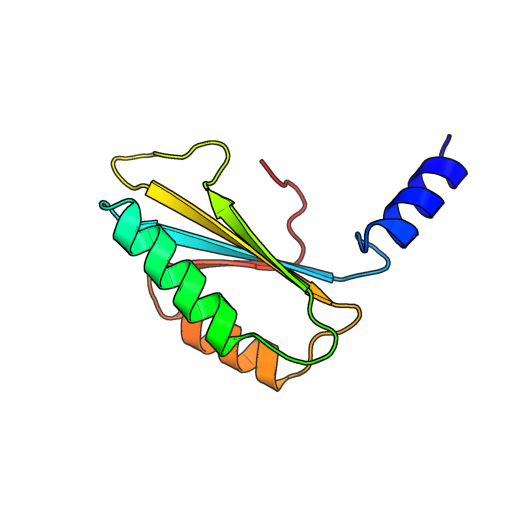 8.908 -3.794 6.182 1.00 87.12 83 ARG A C 1
ATOM 691 O O . ARG A 1 83 ? 9.608 -4.020 5.204 1.00 87.12 83 ARG A O 1
ATOM 698 N N . ILE A 1 84 ? 8.173 -2.686 6.279 1.00 85.69 84 ILE A N 1
ATOM 699 C CA . ILE A 1 84 ? 8.151 -1.642 5.241 1.00 85.69 84 ILE A CA 1
ATOM 700 C C . ILE A 1 84 ? 9.536 -1.004 5.076 1.00 85.69 84 ILE A C 1
ATOM 702 O O . ILE A 1 84 ? 9.974 -0.772 3.950 1.00 85.69 84 ILE A O 1
ATOM 706 N N . LYS A 1 85 ? 10.245 -0.752 6.180 1.00 86.12 85 LYS A N 1
ATOM 707 C CA . LYS A 1 85 ? 11.607 -0.211 6.165 1.00 86.12 85 LYS A CA 1
ATOM 708 C C . LYS A 1 85 ? 12.589 -1.174 5.499 1.00 86.12 85 LYS A C 1
ATOM 710 O O . LYS A 1 85 ? 13.371 -0.738 4.660 1.00 86.12 85 LYS A O 1
ATOM 715 N N . ASP A 1 86 ? 12.503 -2.464 5.798 1.00 85.69 86 ASP A N 1
ATOM 716 C CA . ASP A 1 86 ? 13.344 -3.486 5.171 1.00 85.69 86 ASP A CA 1
ATOM 717 C C . ASP A 1 86 ? 13.069 -3.566 3.659 1.00 85.69 86 ASP A C 1
ATOM 719 O O . ASP A 1 86 ? 13.989 -3.727 2.862 1.00 85.69 86 ASP A O 1
ATOM 723 N N . MET A 1 87 ? 11.814 -3.371 3.237 1.00 82.94 87 MET A N 1
ATOM 724 C CA . MET A 1 87 ? 11.446 -3.302 1.817 1.00 82.94 87 MET A CA 1
ATOM 725 C C . MET A 1 87 ? 11.905 -2.009 1.138 1.00 82.94 87 MET A C 1
ATOM 727 O O . MET A 1 87 ? 12.235 -2.027 -0.041 1.00 82.94 87 MET A O 1
ATOM 731 N N . SER A 1 88 ? 11.968 -0.892 1.863 1.00 82.00 88 SER A N 1
ATOM 732 C CA . SER A 1 88 ? 12.463 0.386 1.330 1.00 82.00 88 SER A CA 1
ATOM 733 C C . SER A 1 88 ? 13.961 0.384 1.002 1.00 82.00 88 SER A C 1
ATOM 735 O O . SER A 1 88 ? 14.445 1.320 0.373 1.00 82.00 88 SER A O 1
ATOM 737 N N . ALA A 1 89 ? 14.691 -0.659 1.411 1.00 80.75 89 ALA A N 1
ATOM 738 C CA . ALA A 1 89 ? 16.087 -0.851 1.038 1.00 80.75 89 ALA A CA 1
ATOM 739 C C . ALA A 1 89 ? 16.267 -1.203 -0.453 1.00 80.75 89 ALA A C 1
ATOM 741 O O . ALA A 1 89 ? 17.364 -1.037 -0.980 1.00 80.75 89 ALA A O 1
ATOM 742 N N . ASP A 1 90 ? 15.219 -1.676 -1.137 1.00 81.88 90 ASP A N 1
ATOM 743 C CA . ASP A 1 90 ? 15.248 -1.890 -2.586 1.00 81.88 90 ASP A CA 1
ATOM 744 C C . ASP A 1 90 ? 15.061 -0.551 -3.316 1.00 81.88 90 ASP A C 1
ATOM 746 O O . ASP A 1 90 ? 14.037 0.121 -3.182 1.00 81.88 90 ASP A O 1
ATOM 750 N N . GLU A 1 91 ? 16.036 -0.189 -4.146 1.00 78.94 91 GLU A N 1
ATOM 751 C CA . GLU A 1 91 ? 16.039 1.019 -4.981 1.00 78.94 91 GLU A CA 1
ATOM 752 C C . GLU A 1 91 ? 14.848 1.115 -5.954 1.00 78.94 91 GLU A C 1
ATOM 754 O O . GLU A 1 91 ? 14.511 2.196 -6.449 1.00 78.94 91 GLU A O 1
ATOM 759 N N . ASN A 1 92 ? 14.178 -0.007 -6.220 1.00 84.00 92 ASN A N 1
ATOM 760 C CA . ASN A 1 92 ? 13.011 -0.076 -7.091 1.00 84.00 92 ASN A CA 1
ATOM 761 C C . ASN A 1 92 ? 11.684 0.151 -6.358 1.00 84.00 92 ASN A C 1
ATOM 763 O O . ASN A 1 92 ? 10.632 0.151 -7.010 1.00 84.00 92 ASN A O 1
ATOM 767 N N . ILE A 1 93 ? 11.718 0.347 -5.037 1.00 85.62 93 ILE A N 1
ATOM 768 C CA . ILE A 1 93 ? 10.547 0.566 -4.191 1.00 85.62 93 ILE A CA 1
ATOM 769 C C . ILE A 1 93 ? 10.579 1.995 -3.658 1.00 85.62 93 ILE A C 1
ATOM 771 O O . ILE A 1 93 ? 11.546 2.445 -3.053 1.00 85.62 93 ILE A O 1
ATOM 775 N N . ARG A 1 94 ? 9.481 2.726 -3.847 1.00 86.44 94 ARG A N 1
ATOM 776 C CA . ARG A 1 94 ? 9.275 4.029 -3.204 1.00 86.44 94 ARG A CA 1
ATOM 777 C C . ARG A 1 94 ? 8.210 3.908 -2.136 1.00 86.44 94 ARG A C 1
ATOM 779 O O . ARG A 1 94 ? 7.128 3.402 -2.420 1.00 86.44 94 ARG A O 1
ATOM 786 N N . VAL A 1 95 ? 8.512 4.397 -0.941 1.00 87.38 95 VAL A N 1
ATOM 787 C CA . VAL A 1 95 ? 7.590 4.410 0.195 1.00 87.38 95 VAL A CA 1
ATOM 788 C C . VAL A 1 95 ? 7.135 5.838 0.441 1.00 87.38 95 VAL A C 1
ATOM 790 O O . VAL A 1 95 ? 7.963 6.732 0.581 1.00 87.38 95 VAL A O 1
ATOM 793 N N . ASP A 1 96 ? 5.825 6.036 0.493 1.00 83.81 96 ASP A N 1
ATOM 794 C CA . ASP A 1 96 ? 5.183 7.309 0.799 1.00 83.81 96 ASP A CA 1
ATOM 795 C C . ASP A 1 96 ? 4.234 7.103 1.988 1.00 83.81 96 ASP A C 1
ATOM 797 O O . ASP A 1 96 ? 3.330 6.260 1.938 1.00 83.81 96 ASP A O 1
ATOM 801 N N . ILE A 1 97 ? 4.503 7.811 3.086 1.00 80.88 97 ILE A N 1
ATOM 802 C CA . ILE A 1 97 ? 3.756 7.721 4.345 1.00 80.88 97 ILE A CA 1
ATOM 803 C C . ILE A 1 97 ? 2.829 8.932 4.406 1.00 80.88 97 ILE A C 1
ATOM 805 O O . ILE A 1 97 ? 3.301 10.063 4.357 1.00 80.88 97 ILE A O 1
ATOM 809 N N . ASP A 1 98 ? 1.526 8.677 4.536 1.00 73.75 98 ASP A N 1
ATOM 810 C CA . ASP A 1 98 ? 0.459 9.678 4.457 1.00 73.75 98 ASP A CA 1
ATOM 811 C C . ASP A 1 98 ? 0.489 10.488 3.141 1.00 73.75 98 ASP A C 1
ATOM 813 O O . ASP A 1 98 ? 0.636 11.715 3.147 1.00 73.75 98 ASP A O 1
ATOM 817 N N . PRO A 1 99 ? 0.313 9.814 1.985 1.00 69.81 99 PRO A N 1
ATOM 818 C CA . PRO A 1 99 ? 0.365 10.460 0.681 1.00 69.81 99 PRO A CA 1
ATOM 819 C C . PRO A 1 99 ? -0.732 11.528 0.555 1.00 69.81 99 PRO A C 1
ATOM 821 O O . PRO A 1 99 ? -1.926 11.219 0.526 1.00 69.81 99 PRO A O 1
ATOM 824 N N . LEU A 1 100 ? -0.329 12.795 0.415 1.00 64.06 100 LEU A N 1
ATOM 825 C CA . LEU A 1 100 ? -1.243 13.932 0.221 1.00 64.06 100 LEU A CA 1
ATOM 826 C C . LEU A 1 100 ? -1.937 13.907 -1.150 1.00 64.06 100 LEU A C 1
ATOM 828 O O . LEU A 1 100 ? -2.995 14.507 -1.333 1.00 64.06 100 LEU A O 1
ATOM 832 N N . ILE A 1 101 ? -1.332 13.225 -2.125 1.00 49.69 101 ILE A N 1
ATOM 833 C CA . ILE A 1 101 ? -1.761 13.204 -3.521 1.00 49.69 101 ILE A CA 1
ATOM 834 C C . ILE A 1 101 ? -1.734 11.754 -4.019 1.00 49.69 101 ILE A C 1
ATOM 836 O O . ILE A 1 101 ? -0.677 11.159 -4.220 1.00 49.69 101 ILE A O 1
ATOM 840 N N . THR A 1 102 ? -2.918 11.175 -4.236 1.00 48.25 102 THR A N 1
ATOM 841 C CA . THR A 1 102 ? -3.077 9.850 -4.866 1.00 48.25 102 THR A CA 1
ATOM 842 C C . THR A 1 102 ? -3.264 10.019 -6.375 1.00 48.25 102 THR A C 1
ATOM 844 O O . THR A 1 102 ? -4.291 9.639 -6.928 1.00 48.25 102 THR A O 1
ATOM 847 N N . ILE A 1 103 ? -2.296 10.668 -7.025 1.00 41.91 103 ILE A N 1
ATOM 848 C C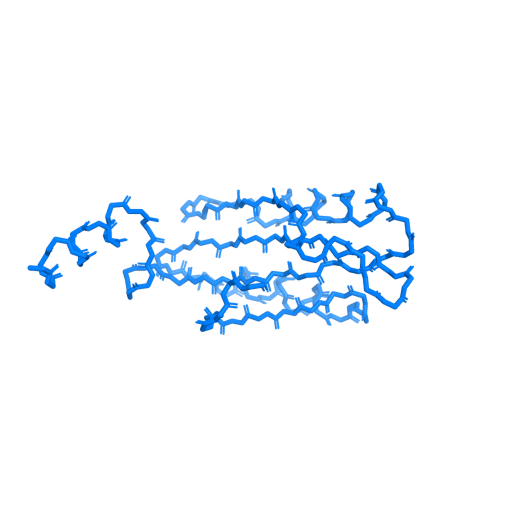A . ILE A 1 103 ? -2.209 10.754 -8.491 1.00 41.91 103 ILE A CA 1
ATOM 849 C C . ILE A 1 103 ? -1.129 9.773 -8.965 1.00 41.91 103 ILE A C 1
ATOM 851 O O . ILE A 1 103 ? -0.170 9.506 -8.192 1.00 41.91 103 ILE A O 1
#

Mean predicted aligned error: 5.81 Å